Protein AF-A0A951N1Z7-F1 (afdb_monomer_lite)

pLDDT: mean 91.28, std 9.51, range [37.47, 98.38]

Secondary structure (DSSP, 8-state):
--HHHHHHHHHHTTTEEEEEEE-TT--EEEEEEEEEEEE-TTT--EEEEE---TT-HHHHHHHH--EEEEEEEETTEEEEEEEE----BTTB--TTS-HHHHHHHHHHHTT---S-HHHHTSPP-

Structure (mmCIF, N/CA/C/O backbone):
data_AF-A0A951N1Z7-F1
#
_entry.id   AF-A0A951N1Z7-F1
#
loop_
_atom_site.group_PDB
_atom_site.id
_atom_site.type_symbol
_atom_site.label_atom_id
_atom_site.label_alt_id
_atom_site.label_comp_id
_atom_s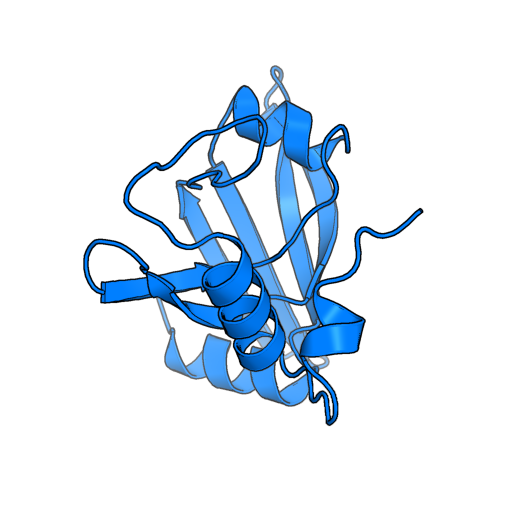ite.label_asym_id
_atom_site.label_entity_id
_atom_site.label_seq_id
_atom_site.pdbx_PDB_ins_code
_atom_site.Cartn_x
_atom_site.Cartn_y
_atom_site.Cartn_z
_atom_site.occupancy
_atom_site.B_iso_or_equiv
_atom_site.auth_seq_id
_atom_site.auth_comp_id
_atom_site.auth_asym_id
_atom_site.auth_atom_id
_atom_site.pdbx_PDB_model_num
ATOM 1 N N . MET A 1 1 ? -10.283 -14.746 -3.445 1.00 59.97 1 MET A N 1
ATOM 2 C CA . MET A 1 1 ? -9.726 -13.417 -3.769 1.00 59.97 1 MET A CA 1
ATOM 3 C C . MET A 1 1 ? -8.944 -13.570 -5.059 1.00 59.97 1 MET A C 1
ATOM 5 O O . MET A 1 1 ? -8.104 -14.457 -5.106 1.00 59.97 1 MET A O 1
ATOM 9 N N . ASP A 1 2 ? -9.267 -12.805 -6.101 1.00 78.38 2 ASP A N 1
ATOM 10 C CA . ASP A 1 2 ? -8.598 -12.921 -7.403 1.00 78.38 2 ASP A CA 1
ATOM 11 C C . ASP A 1 2 ? -7.332 -12.047 -7.428 1.00 78.38 2 ASP A C 1
ATOM 13 O O . ASP A 1 2 ? -7.361 -10.860 -7.763 1.00 78.38 2 ASP A O 1
ATOM 17 N N . LEU A 1 3 ? -6.219 -12.637 -6.985 1.00 82.12 3 LEU A N 1
ATOM 18 C CA . LEU A 1 3 ? -4.906 -11.990 -6.995 1.00 82.12 3 LEU A CA 1
ATOM 19 C C . LEU A 1 3 ? -4.416 -11.718 -8.421 1.00 82.12 3 LEU A C 1
ATOM 21 O O . LEU A 1 3 ? -3.683 -10.756 -8.635 1.00 82.12 3 LEU A O 1
ATOM 25 N N . GLU A 1 4 ? -4.830 -12.518 -9.403 1.00 86.69 4 GLU A N 1
ATOM 26 C CA . GLU A 1 4 ? -4.449 -12.321 -10.799 1.00 86.69 4 GLU A CA 1
ATOM 27 C C . GLU A 1 4 ? -5.077 -11.038 -11.350 1.00 86.69 4 GLU A C 1
ATOM 29 O O . GLU A 1 4 ? -4.374 -10.187 -11.902 1.00 86.69 4 GLU A O 1
ATOM 34 N N . GLN A 1 5 ? -6.372 -10.826 -11.101 1.00 90.06 5 GLN A N 1
ATOM 35 C CA . GLN A 1 5 ? -7.044 -9.579 -11.458 1.00 90.06 5 GLN A CA 1
ATOM 36 C C . GLN A 1 5 ? -6.390 -8.365 -10.783 1.00 90.06 5 GLN A C 1
ATOM 38 O O . GLN A 1 5 ? -6.229 -7.319 -11.420 1.00 90.06 5 GLN A O 1
ATOM 43 N N . LEU A 1 6 ? -5.985 -8.489 -9.516 1.00 89.81 6 LEU A N 1
ATOM 44 C CA . LEU A 1 6 ? -5.271 -7.421 -8.819 1.00 89.81 6 LEU A CA 1
ATOM 45 C C . LEU A 1 6 ? -3.918 -7.123 -9.478 1.00 89.81 6 LEU A C 1
ATOM 47 O O . LEU A 1 6 ? -3.629 -5.955 -9.730 1.00 89.81 6 LEU A O 1
ATOM 51 N N . ARG A 1 7 ? -3.124 -8.149 -9.823 1.00 90.44 7 ARG A N 1
ATOM 52 C CA . ARG A 1 7 ? -1.836 -7.989 -10.529 1.00 90.44 7 ARG A CA 1
ATOM 53 C C . ARG A 1 7 ? -2.015 -7.276 -11.870 1.00 90.44 7 ARG A C 1
ATOM 55 O O . ARG A 1 7 ? -1.231 -6.387 -12.202 1.00 90.44 7 ARG A O 1
ATOM 62 N N . VAL A 1 8 ? -3.055 -7.633 -12.628 1.00 92.50 8 VAL A N 1
ATOM 63 C CA . VAL A 1 8 ? -3.378 -6.980 -13.906 1.00 92.50 8 VAL A CA 1
ATOM 64 C C . VAL A 1 8 ? -3.731 -5.507 -13.692 1.00 92.50 8 VAL A C 1
ATOM 66 O O . VAL A 1 8 ? -3.187 -4.650 -14.385 1.00 92.50 8 VAL A O 1
ATOM 69 N N . LEU A 1 9 ? -4.600 -5.196 -12.725 1.00 94.00 9 LEU A N 1
ATOM 70 C CA . LEU A 1 9 ? -5.012 -3.818 -12.442 1.00 94.00 9 LEU A CA 1
ATOM 71 C C . LEU A 1 9 ? -3.869 -2.958 -11.889 1.00 94.00 9 LEU A C 1
ATOM 73 O O . LEU A 1 9 ? -3.752 -1.801 -12.283 1.00 94.00 9 LEU A O 1
ATOM 77 N N . ALA A 1 10 ? -3.022 -3.516 -11.022 1.00 91.38 10 ALA A N 1
ATOM 78 C CA . ALA A 1 10 ? -1.843 -2.834 -10.501 1.00 91.38 10 ALA A CA 1
ATOM 79 C C . ALA A 1 10 ? -0.886 -2.448 -11.635 1.00 91.38 10 ALA A C 1
ATOM 81 O O . ALA A 1 10 ? -0.470 -1.297 -11.721 1.00 91.38 10 ALA A O 1
ATOM 82 N N . ARG A 1 11 ? -0.600 -3.371 -12.563 1.00 90.31 11 ARG A N 1
ATOM 83 C CA . ARG A 1 11 ? 0.246 -3.084 -13.732 1.00 90.31 11 ARG A CA 1
ATOM 84 C C . ARG A 1 11 ? -0.359 -2.008 -14.634 1.00 90.31 11 ARG A C 1
ATOM 86 O O . ARG A 1 11 ? 0.342 -1.097 -15.057 1.00 90.31 11 ARG A O 1
ATOM 93 N N . ASP A 1 12 ? -1.654 -2.119 -14.914 1.00 92.44 12 ASP A N 1
ATOM 94 C CA . ASP A 1 12 ? -2.395 -1.220 -15.803 1.00 92.44 12 ASP A CA 1
ATOM 95 C C . ASP A 1 12 ? -2.443 0.248 -15.308 1.00 92.44 12 ASP A C 1
ATOM 97 O O . ASP A 1 12 ? -2.721 1.148 -16.104 1.00 92.44 12 ASP A O 1
ATOM 101 N N . GLU A 1 13 ? -2.211 0.486 -14.013 1.00 92.88 13 GLU A N 1
ATOM 102 C CA . GLU A 1 13 ? -2.267 1.805 -13.360 1.00 92.88 13 GLU A CA 1
ATOM 103 C C . GLU A 1 13 ? -0.941 2.199 -12.694 1.00 92.88 13 GLU A C 1
ATOM 105 O O . GLU A 1 13 ? -0.921 3.093 -11.849 1.00 92.88 13 GLU A O 1
ATOM 110 N N . HIS A 1 14 ? 0.167 1.537 -13.045 1.00 92.00 14 HIS A N 1
ATOM 111 C CA . HIS A 1 14 ? 1.489 1.804 -12.459 1.00 92.00 14 HIS A CA 1
ATOM 112 C C . HIS A 1 14 ? 1.468 1.784 -10.917 1.00 92.00 14 HIS A C 1
ATOM 114 O O . HIS A 1 14 ? 1.940 2.703 -10.250 1.00 92.00 14 HIS A O 1
ATOM 120 N N . GLY A 1 15 ? 0.814 0.767 -10.353 1.00 94.56 15 GLY A N 1
ATOM 121 C CA . GLY A 1 15 ? 0.669 0.540 -8.916 1.00 94.56 15 GLY A CA 1
ATOM 122 C C . GLY A 1 15 ? -0.275 1.503 -8.193 1.00 94.56 15 GLY A C 1
ATOM 123 O O . GLY A 1 15 ? -0.515 1.311 -7.002 1.00 94.56 15 GLY A O 1
ATOM 124 N N . LEU A 1 16 ? -0.827 2.520 -8.862 1.00 96.81 16 LEU A N 1
ATOM 125 C CA . LEU A 1 16 ? -1.653 3.534 -8.213 1.00 96.81 16 LEU A CA 1
ATOM 126 C C . LEU A 1 16 ? -2.974 2.934 -7.709 1.00 96.81 16 LEU A C 1
ATOM 128 O O . LEU A 1 16 ? -3.767 2.378 -8.473 1.00 96.81 16 LEU A O 1
ATOM 132 N N . CYS A 1 17 ? -3.236 3.071 -6.412 1.00 97.31 17 CYS A N 1
ATOM 133 C CA . CYS A 1 17 ? -4.429 2.520 -5.780 1.00 97.31 17 CYS A CA 1
ATOM 134 C C . CYS A 1 17 ? -4.872 3.332 -4.561 1.00 97.31 17 CYS A C 1
ATOM 136 O O . CYS A 1 17 ? -4.180 4.233 -4.083 1.00 97.31 17 CYS A O 1
ATOM 138 N N . THR A 1 18 ? -6.064 3.022 -4.052 1.00 98.19 18 THR A N 1
ATOM 139 C CA . THR A 1 18 ? -6.567 3.597 -2.802 1.00 98.19 18 THR A CA 1
ATOM 140 C C . THR A 1 18 ? -6.342 2.620 -1.660 1.00 98.19 18 THR A C 1
ATOM 142 O O . THR A 1 18 ? -6.758 1.468 -1.750 1.00 98.19 18 THR A O 1
ATOM 145 N N . VAL A 1 19 ? -5.757 3.101 -0.564 1.00 98.38 19 VAL A N 1
ATOM 146 C CA . VAL A 1 19 ? -5.708 2.409 0.726 1.00 98.38 19 VAL A CA 1
ATOM 147 C C . VAL A 1 19 ? -6.658 3.091 1.706 1.00 98.38 19 VAL A C 1
ATOM 149 O O . VAL A 1 19 ? -6.646 4.318 1.851 1.00 98.38 19 VAL A O 1
ATOM 152 N N . SER A 1 20 ? -7.479 2.290 2.374 1.00 98.38 20 SER A N 1
ATOM 153 C CA . SER A 1 20 ? -8.349 2.708 3.468 1.00 98.38 20 SER A CA 1
ATOM 154 C C . SER A 1 20 ? -7.921 2.007 4.746 1.00 98.38 20 SER A C 1
ATOM 156 O O . SER A 1 20 ? -7.760 0.788 4.774 1.00 98.38 20 SER A O 1
ATOM 158 N N . VAL A 1 21 ? -7.745 2.794 5.796 1.00 98.31 21 VAL A N 1
ATOM 159 C CA . VAL A 1 21 ? -7.478 2.337 7.164 1.00 98.31 21 VAL A CA 1
ATOM 160 C C . VAL A 1 21 ? -8.575 2.893 8.063 1.00 98.31 21 VAL A C 1
ATOM 162 O O . VAL A 1 21 ? -9.320 3.770 7.628 1.00 98.31 21 VAL A O 1
ATOM 165 N N . VAL A 1 22 ? -8.703 2.399 9.287 1.00 97.12 22 VAL A N 1
ATOM 166 C CA . VAL A 1 22 ? -9.744 2.862 10.215 1.00 97.12 22 VAL A CA 1
ATOM 167 C C . VAL A 1 22 ? -9.134 3.575 11.408 1.00 97.12 22 VAL A C 1
ATOM 169 O O . VAL A 1 22 ? -8.039 3.224 11.845 1.00 97.12 22 VAL A O 1
ATOM 172 N N . ASP A 1 23 ? -9.842 4.574 11.921 1.00 94.06 23 ASP A N 1
ATOM 173 C CA . ASP A 1 23 ? -9.524 5.177 13.210 1.00 94.06 23 ASP A CA 1
ATOM 174 C C . ASP A 1 23 ? -10.065 4.357 14.389 1.00 94.06 23 ASP A C 1
ATOM 176 O O . ASP A 1 23 ? -10.564 3.238 14.211 1.00 94.06 23 ASP A O 1
ATOM 180 N N . ASP A 1 24 ? -9.938 4.908 15.599 1.00 91.06 24 ASP A N 1
ATOM 181 C CA . ASP A 1 24 ? -10.368 4.274 16.843 1.00 91.06 24 ASP A CA 1
ATOM 182 C C . ASP A 1 24 ? -11.895 4.106 16.956 1.00 91.06 24 ASP A C 1
ATOM 184 O O . ASP A 1 24 ? -12.358 3.140 17.575 1.00 91.06 24 ASP A O 1
ATOM 188 N N . ASP A 1 25 ? -12.674 4.929 16.260 1.00 93.00 25 ASP A N 1
ATOM 189 C CA . ASP A 1 25 ? -14.136 4.834 16.189 1.00 93.00 25 ASP A CA 1
ATOM 190 C C . ASP A 1 25 ? -14.609 3.971 15.001 1.00 93.00 25 ASP A C 1
ATOM 192 O O . ASP A 1 25 ? -15.801 3.705 14.837 1.00 93.00 25 ASP A O 1
ATOM 196 N N . GLY A 1 26 ? -13.672 3.482 14.182 1.00 92.12 26 GLY A N 1
ATOM 197 C CA . GLY A 1 26 ? -13.947 2.665 13.003 1.00 92.12 26 GLY A CA 1
ATOM 198 C C . GLY A 1 26 ? -14.260 3.480 11.747 1.00 92.12 26 GLY A C 1
ATOM 199 O O . GLY A 1 26 ? -14.618 2.894 10.721 1.00 92.12 26 GLY A O 1
ATOM 200 N N . ALA A 1 27 ? -14.123 4.808 11.789 1.00 95.75 27 ALA A N 1
ATOM 201 C CA . ALA A 1 27 ? -14.322 5.646 10.620 1.00 95.75 27 ALA A CA 1
ATOM 202 C C . ALA A 1 27 ? -13.155 5.465 9.630 1.00 95.75 27 ALA A C 1
ATOM 204 O O . ALA A 1 27 ? -11.986 5.406 10.029 1.00 95.75 27 ALA A O 1
ATOM 205 N N . PRO A 1 28 ? -13.441 5.350 8.320 1.00 96.69 28 PRO A N 1
ATOM 206 C CA . PRO A 1 28 ? -12.405 5.112 7.332 1.00 96.69 28 PRO A CA 1
ATOM 207 C C . PRO A 1 28 ? -11.630 6.395 7.012 1.00 96.69 28 PRO A C 1
ATOM 209 O O . PRO A 1 28 ? -12.201 7.424 6.654 1.00 96.69 28 PRO A O 1
ATOM 212 N N . HIS A 1 29 ? -10.306 6.293 7.019 1.00 97.75 29 HIS A N 1
ATOM 213 C CA . HIS A 1 29 ? -9.400 7.242 6.391 1.00 97.75 29 HIS A CA 1
ATOM 214 C C . HIS A 1 29 ? -8.885 6.651 5.072 1.00 97.75 29 HIS A C 1
ATOM 216 O O . HIS A 1 29 ? -8.097 5.699 5.065 1.00 97.75 29 HIS A O 1
ATOM 222 N N . ALA A 1 30 ? -9.292 7.245 3.950 1.00 97.81 30 ALA A N 1
ATOM 223 C CA . ALA A 1 30 ? -8.880 6.837 2.611 1.00 97.81 30 ALA A CA 1
ATOM 224 C C . ALA A 1 30 ? -7.781 7.749 2.052 1.00 97.81 30 ALA A C 1
ATOM 226 O O . ALA A 1 30 ? -7.764 8.958 2.271 1.00 97.81 30 ALA A O 1
ATOM 227 N N . SER A 1 31 ? -6.847 7.165 1.309 1.00 97.94 31 SER A N 1
ATOM 228 C CA . SER A 1 31 ? -5.742 7.893 0.680 1.00 97.94 31 SER A CA 1
ATOM 229 C C . SER A 1 31 ? -5.170 7.112 -0.500 1.00 97.94 31 SER A C 1
ATOM 231 O O . SER A 1 31 ? -5.413 5.915 -0.627 1.00 97.94 31 SER A O 1
ATOM 233 N N . VAL A 1 32 ? -4.390 7.772 -1.354 1.00 97.44 32 VAL A N 1
ATOM 234 C CA . VAL A 1 32 ? -3.733 7.132 -2.505 1.00 97.44 32 VAL A CA 1
ATOM 235 C C . VAL A 1 32 ? -2.313 6.690 -2.139 1.00 97.44 32 VAL A C 1
ATOM 237 O O . VAL A 1 32 ? -1.660 7.332 -1.308 1.00 97.44 32 VAL A O 1
ATOM 240 N N . VAL A 1 33 ? -1.869 5.572 -2.718 1.00 97.12 33 VAL A N 1
ATOM 241 C CA . VAL A 1 33 ? -0.494 5.046 -2.670 1.00 97.12 33 VAL A CA 1
ATOM 242 C C . VAL A 1 33 ? -0.135 4.403 -4.011 1.00 97.12 33 VAL A C 1
ATOM 244 O O . VAL A 1 33 ? -1.025 4.076 -4.796 1.00 97.12 33 VAL A O 1
ATOM 247 N N . ASN A 1 34 ? 1.155 4.177 -4.242 1.00 96.44 34 ASN A N 1
ATOM 248 C CA . ASN A 1 34 ? 1.621 3.186 -5.204 1.00 96.44 34 ASN A CA 1
ATOM 249 C C . ASN A 1 34 ? 1.910 1.895 -4.431 1.00 96.44 34 ASN A C 1
ATOM 251 O O . ASN A 1 34 ? 2.662 1.919 -3.456 1.00 96.44 34 ASN A O 1
ATOM 255 N N . ALA A 1 35 ? 1.277 0.796 -4.834 1.00 97.06 35 ALA A N 1
ATOM 256 C CA . ALA A 1 35 ? 1.408 -0.505 -4.196 1.00 97.06 35 ALA A CA 1
ATOM 257 C C . ALA A 1 35 ? 1.658 -1.606 -5.227 1.00 97.06 35 ALA A C 1
ATOM 259 O O . ALA A 1 35 ? 1.188 -1.532 -6.365 1.00 97.06 35 ALA A O 1
ATOM 260 N N . GLY A 1 36 ? 2.359 -2.650 -4.802 1.00 94.50 36 GLY A N 1
ATOM 261 C CA . GLY A 1 36 ? 2.775 -3.750 -5.658 1.00 94.50 36 GLY A CA 1
ATOM 262 C C . GLY A 1 36 ? 2.797 -5.082 -4.933 1.00 94.50 36 GLY A C 1
ATOM 263 O O . GLY A 1 36 ? 2.962 -5.131 -3.716 1.00 94.50 36 GLY A O 1
ATOM 264 N N . MET A 1 37 ? 2.609 -6.168 -5.683 1.00 93.88 37 MET A N 1
ATOM 265 C CA . MET A 1 37 ? 2.769 -7.513 -5.135 1.00 93.88 37 MET A CA 1
ATOM 266 C C . MET A 1 37 ? 4.239 -7.921 -5.134 1.00 93.88 37 MET A C 1
ATOM 268 O O . MET A 1 37 ? 4.895 -7.822 -6.170 1.00 93.88 37 MET A O 1
ATOM 272 N N . LEU A 1 38 ? 4.715 -8.431 -4.003 1.00 94.56 38 LEU A N 1
ATOM 273 C CA . LEU A 1 38 ? 6.084 -8.897 -3.795 1.00 94.56 38 LEU A CA 1
ATOM 274 C C . LEU A 1 38 ? 6.111 -10.094 -2.840 1.00 94.56 38 LEU A C 1
ATOM 276 O O . LEU A 1 38 ? 5.117 -10.384 -2.171 1.00 94.56 38 LEU A O 1
ATOM 280 N N . ALA A 1 39 ? 7.253 -10.774 -2.777 1.00 95.25 39 ALA A N 1
ATOM 281 C CA . ALA A 1 39 ? 7.503 -11.756 -1.735 1.00 95.25 39 ALA A CA 1
ATOM 282 C C . ALA A 1 39 ? 7.759 -11.027 -0.413 1.00 95.25 39 ALA A C 1
ATOM 284 O O . ALA A 1 39 ? 8.523 -10.064 -0.356 1.00 95.25 39 ALA A O 1
ATOM 285 N N . HIS A 1 40 ? 7.125 -11.491 0.653 1.00 95.75 40 HIS A N 1
ATOM 286 C CA . HIS A 1 40 ? 7.352 -10.976 1.990 1.00 95.75 40 HIS A CA 1
ATOM 287 C C . HIS A 1 40 ? 8.816 -11.217 2.407 1.00 95.75 40 HIS A C 1
ATOM 289 O O . HIS A 1 40 ? 9.339 -12.312 2.169 1.00 95.75 40 HIS A O 1
ATOM 295 N N . PRO A 1 41 ? 9.497 -10.244 3.042 1.00 94.44 41 PRO A N 1
ATOM 296 C CA . PRO A 1 41 ? 10.938 -10.323 3.293 1.00 94.44 41 PRO A CA 1
ATOM 297 C C . PRO A 1 41 ? 11.355 -11.434 4.269 1.00 94.44 41 PRO A C 1
ATOM 299 O O . PRO A 1 41 ? 12.543 -11.729 4.359 1.00 94.44 41 PRO A O 1
ATOM 302 N N . ARG A 1 42 ? 10.411 -12.046 5.004 1.00 93.19 42 ARG A N 1
ATOM 303 C CA . ARG A 1 42 ? 10.712 -13.045 6.049 1.00 93.19 42 ARG A CA 1
ATOM 304 C C . ARG A 1 42 ? 10.279 -14.466 5.706 1.00 93.19 42 ARG A C 1
ATOM 306 O O . ARG A 1 42 ? 11.048 -15.401 5.889 1.00 93.19 42 ARG A O 1
ATOM 313 N N . ASP A 1 43 ? 9.049 -14.637 5.236 1.00 92.31 43 ASP A N 1
ATOM 314 C CA . ASP A 1 43 ? 8.457 -15.954 4.950 1.00 92.31 43 ASP A CA 1
ATOM 315 C C . ASP A 1 43 ? 8.237 -16.205 3.451 1.00 92.31 43 ASP A C 1
ATOM 317 O O . ASP A 1 43 ? 7.792 -17.286 3.065 1.00 92.31 43 ASP A O 1
ATOM 321 N N . HIS A 1 44 ? 8.576 -15.225 2.605 1.00 91.44 44 HIS A N 1
ATOM 322 C CA . HIS A 1 44 ? 8.444 -15.272 1.150 1.00 91.44 44 HIS A CA 1
ATOM 323 C C . HIS A 1 44 ? 7.013 -15.502 0.636 1.00 91.44 44 HIS A C 1
ATOM 325 O O . HIS A 1 44 ? 6.829 -15.829 -0.539 1.00 91.44 44 HIS A O 1
ATOM 331 N N . GLY A 1 45 ? 5.995 -15.304 1.479 1.00 93.69 45 GLY A N 1
ATOM 332 C CA . GLY A 1 45 ? 4.598 -15.321 1.054 1.00 93.69 45 GLY A CA 1
ATOM 333 C C . GLY A 1 45 ? 4.264 -14.149 0.126 1.00 93.69 45 GLY A C 1
ATOM 334 O O . GLY A 1 45 ? 4.876 -13.086 0.204 1.00 93.69 45 GLY A O 1
ATOM 335 N N . ASP A 1 46 ? 3.276 -14.324 -0.752 1.00 92.69 46 ASP A N 1
ATOM 336 C CA . ASP A 1 46 ? 2.762 -13.234 -1.589 1.00 92.69 46 ASP A CA 1
ATOM 337 C C . ASP A 1 46 ? 2.073 -12.174 -0.712 1.00 92.69 46 ASP A C 1
ATOM 339 O O . ASP A 1 46 ? 1.047 -12.445 -0.082 1.00 92.69 46 ASP A O 1
ATOM 343 N N . VAL A 1 47 ? 2.594 -10.946 -0.724 1.00 95.25 47 VAL A N 1
ATOM 344 C CA . VAL A 1 47 ? 2.024 -9.795 -0.010 1.00 95.25 47 VAL A CA 1
ATOM 345 C C . VAL A 1 47 ? 1.850 -8.602 -0.939 1.00 95.25 47 VAL A C 1
ATOM 347 O O . VAL A 1 47 ? 2.440 -8.534 -2.018 1.00 95.25 47 VAL A O 1
ATOM 350 N N . LEU A 1 48 ? 1.023 -7.645 -0.521 1.00 95.75 48 LEU A N 1
ATOM 351 C CA . LEU A 1 48 ? 0.931 -6.339 -1.160 1.00 95.75 48 LEU A CA 1
ATOM 352 C C . LEU A 1 48 ? 1.700 -5.314 -0.321 1.00 95.75 48 LEU A C 1
ATOM 354 O O . LEU A 1 48 ? 1.317 -5.046 0.815 1.00 95.75 48 LEU A O 1
ATOM 358 N N 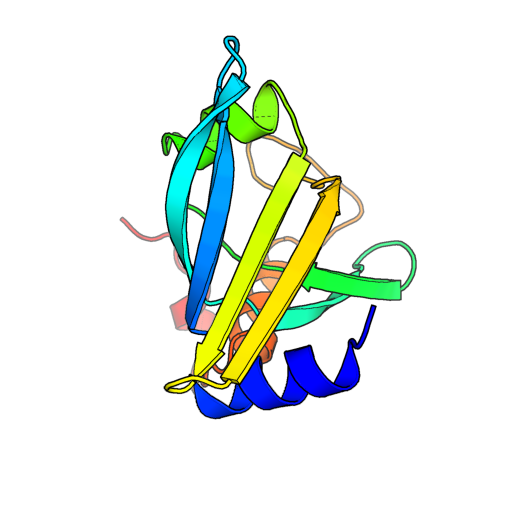. GLY A 1 49 ? 2.751 -4.730 -0.889 1.00 96.38 49 GLY A N 1
ATOM 359 C CA . GLY A 1 49 ? 3.573 -3.712 -0.238 1.00 96.38 49 GLY A CA 1
ATOM 360 C C . GLY A 1 49 ? 3.322 -2.316 -0.795 1.00 96.38 49 GLY A C 1
ATOM 361 O O . GLY A 1 49 ? 3.057 -2.148 -1.986 1.00 96.38 49 GLY A O 1
ATOM 362 N N . PHE A 1 50 ? 3.431 -1.306 0.066 1.00 97.12 50 PHE A N 1
ATOM 363 C CA . PHE A 1 50 ? 3.520 0.105 -0.308 1.00 97.12 50 PHE A CA 1
ATOM 364 C C . PHE A 1 50 ? 4.370 0.858 0.718 1.00 97.12 50 PHE A C 1
ATOM 366 O O . PHE A 1 50 ? 4.439 0.470 1.882 1.00 97.12 50 PHE A O 1
ATOM 373 N N . VAL A 1 51 ? 4.980 1.966 0.298 1.00 95.88 51 VAL A N 1
ATOM 374 C CA . VAL A 1 51 ? 5.740 2.849 1.193 1.00 95.88 51 VAL A CA 1
ATOM 375 C C . VAL A 1 51 ? 4.841 3.985 1.674 1.00 95.88 51 VAL A C 1
ATOM 377 O O . VAL A 1 51 ? 4.047 4.546 0.916 1.00 95.88 51 VAL A O 1
ATOM 380 N N . THR A 1 52 ? 4.964 4.355 2.946 1.00 94.19 52 THR A N 1
ATOM 381 C CA . THR A 1 52 ? 4.309 5.541 3.501 1.00 94.19 52 THR A CA 1
ATOM 382 C C . THR A 1 52 ? 5.286 6.337 4.349 1.00 94.19 52 THR A C 1
ATOM 384 O O . THR A 1 52 ? 6.159 5.778 5.003 1.00 94.19 52 THR A O 1
ATOM 387 N N . ARG A 1 53 ? 5.121 7.661 4.373 1.00 91.88 53 ARG A N 1
ATOM 388 C CA . ARG A 1 53 ? 5.922 8.530 5.237 1.00 91.88 53 ARG A CA 1
ATOM 389 C C . ARG A 1 53 ? 5.553 8.299 6.706 1.00 91.88 53 ARG A C 1
ATOM 391 O O . ARG A 1 53 ? 4.361 8.324 7.054 1.00 91.88 53 ARG A O 1
ATOM 398 N N . GLY A 1 54 ? 6.574 8.159 7.553 1.00 92.31 54 GLY A N 1
ATOM 399 C CA . GLY A 1 54 ? 6.432 8.159 9.009 1.00 92.31 54 GLY A CA 1
A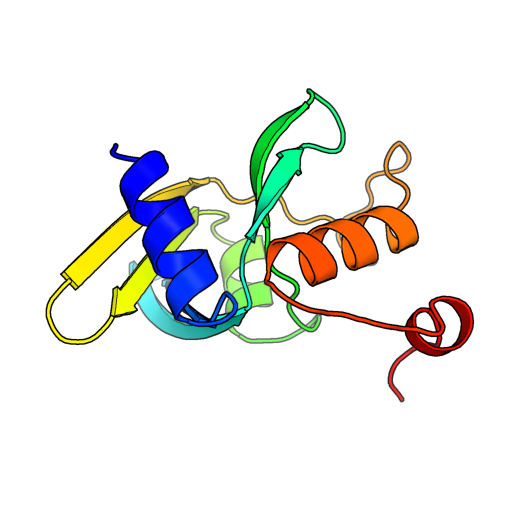TOM 400 C C . GLY A 1 54 ? 5.673 9.396 9.504 1.00 92.31 54 GLY A C 1
ATOM 401 O O . GLY A 1 54 ? 5.770 10.485 8.934 1.00 92.31 54 GLY A O 1
ATOM 402 N N . GLY A 1 55 ? 4.833 9.214 10.522 1.00 92.69 55 GLY A N 1
ATOM 403 C CA . GLY A 1 55 ? 4.012 10.282 11.113 1.00 92.69 55 GLY A CA 1
ATOM 404 C C . GLY A 1 55 ? 2.760 10.702 10.323 1.00 92.69 55 GLY A C 1
ATOM 405 O O . GLY A 1 55 ? 1.938 11.460 10.847 1.00 92.69 55 GLY A O 1
ATOM 406 N N . SER A 1 56 ? 2.555 10.193 9.101 1.00 95.94 56 SER A N 1
ATOM 407 C CA . SER A 1 56 ? 1.309 10.410 8.349 1.00 95.94 56 SER A CA 1
ATOM 408 C C . SER A 1 56 ? 0.076 9.888 9.105 1.00 95.94 56 SER A C 1
ATOM 410 O O . SER A 1 56 ? 0.179 9.030 9.983 1.00 95.94 56 SER A O 1
ATOM 412 N N . VAL A 1 57 ? -1.119 10.385 8.755 1.00 96.69 57 VAL A N 1
ATOM 413 C CA . VAL A 1 57 ? -2.375 9.936 9.389 1.00 96.69 57 VAL A CA 1
ATOM 414 C C . VAL A 1 57 ? -2.531 8.421 9.261 1.00 96.69 57 VAL A C 1
ATOM 416 O O . VAL A 1 57 ? -2.699 7.751 10.274 1.00 96.69 57 VAL A O 1
ATOM 419 N N . LYS A 1 58 ? -2.367 7.865 8.052 1.00 96.38 58 LYS A N 1
ATOM 420 C CA . LYS A 1 58 ? -2.475 6.415 7.838 1.00 96.38 58 LYS A CA 1
ATOM 421 C C . LYS A 1 58 ? -1.443 5.614 8.640 1.00 96.38 58 LYS A C 1
ATOM 423 O O . LYS A 1 58 ? -1.792 4.569 9.163 1.00 96.38 58 LYS A O 1
ATOM 428 N N . HIS A 1 59 ? -0.213 6.118 8.787 1.00 97.00 59 HIS A N 1
ATOM 429 C CA . HIS A 1 59 ? 0.827 5.464 9.587 1.00 97.00 59 HIS A CA 1
ATOM 430 C C . HIS A 1 59 ? 0.423 5.370 11.062 1.00 97.00 59 HIS A C 1
ATOM 432 O O . HIS A 1 59 ? 0.466 4.298 11.656 1.00 97.00 59 HIS A O 1
ATOM 438 N N . ARG A 1 60 ? -0.048 6.480 11.644 1.00 96.69 60 ARG A N 1
ATOM 439 C CA . ARG A 1 60 ? -0.512 6.507 13.038 1.00 96.69 60 ARG A CA 1
ATOM 440 C C . ARG A 1 60 ? -1.684 5.558 13.271 1.00 96.69 60 ARG A C 1
ATOM 442 O O . ARG A 1 60 ? -1.681 4.832 14.258 1.00 96.69 60 ARG A O 1
ATOM 449 N N . LEU A 1 61 ? -2.651 5.559 12.355 1.00 97.56 61 LEU A N 1
ATOM 450 C CA . LEU A 1 61 ? -3.817 4.684 12.437 1.00 97.56 61 LEU A CA 1
ATOM 451 C C . LEU A 1 61 ? -3.422 3.207 12.309 1.00 97.56 61 LEU A C 1
ATOM 453 O O . LEU A 1 61 ? -3.888 2.390 13.091 1.00 97.56 61 LEU A O 1
ATOM 457 N N . LEU A 1 62 ? -2.499 2.865 11.405 1.00 97.12 62 LEU A N 1
ATOM 458 C CA . LEU A 1 62 ? -1.998 1.493 11.256 1.00 97.12 62 LEU A CA 1
ATOM 459 C C . LEU A 1 62 ? -1.243 0.994 12.491 1.00 97.12 62 LEU A C 1
ATOM 461 O O . LEU A 1 62 ? -1.376 -0.174 12.842 1.00 97.12 62 LEU A O 1
ATOM 465 N N . ARG A 1 63 ? -0.513 1.869 13.194 1.00 95.88 63 ARG A N 1
ATOM 466 C CA . ARG A 1 63 ? 0.117 1.516 14.478 1.00 95.88 63 ARG A CA 1
ATOM 467 C C . ARG A 1 63 ? -0.898 1.180 15.572 1.00 95.88 63 ARG A C 1
ATOM 469 O O . ARG A 1 63 ? -0.582 0.413 16.474 1.00 95.88 63 ARG A O 1
ATOM 476 N N . GLN A 1 64 ? -2.087 1.776 15.523 1.00 95.12 64 GLN A N 1
ATOM 477 C CA . GLN A 1 64 ? -3.173 1.490 16.465 1.00 95.12 64 GLN A CA 1
ATOM 478 C C . GLN A 1 64 ? -3.975 0.259 16.028 1.00 95.12 64 GLN A C 1
ATOM 480 O O . GLN A 1 64 ? -4.350 -0.571 16.856 1.00 95.12 64 GLN A O 1
ATOM 485 N N . ARG A 1 65 ? -4.245 0.143 14.723 1.00 95.94 65 ARG A N 1
ATOM 486 C CA . ARG A 1 65 ? -5.055 -0.907 14.099 1.00 95.94 65 ARG A CA 1
ATOM 487 C C . ARG A 1 65 ? -4.410 -1.346 12.782 1.00 95.94 65 ARG A C 1
ATOM 489 O O . ARG A 1 65 ? -4.682 -0.740 11.743 1.00 95.94 65 ARG A O 1
ATOM 496 N N . PRO A 1 66 ? -3.592 -2.412 12.799 1.00 96.44 66 PRO A N 1
ATOM 497 C CA . PRO A 1 66 ? -2.827 -2.869 11.642 1.00 96.44 66 PRO A CA 1
ATOM 498 C C . PRO A 1 66 ? -3.709 -3.644 10.658 1.00 96.44 66 PRO A C 1
ATOM 500 O O . PRO A 1 66 ? -3.534 -4.838 10.439 1.00 96.44 66 PRO A O 1
ATOM 503 N N . ARG A 1 67 ? -4.703 -2.974 10.077 1.00 97.19 67 ARG A N 1
ATOM 504 C CA . ARG A 1 67 ? -5.625 -3.559 9.104 1.00 97.19 67 ARG A CA 1
ATOM 505 C C . ARG A 1 67 ? -5.953 -2.542 8.025 1.00 97.19 67 ARG A C 1
ATOM 507 O O . ARG A 1 67 ? -6.260 -1.388 8.324 1.00 97.19 67 ARG A O 1
ATOM 514 N N . ALA A 1 68 ? -5.915 -2.975 6.772 1.00 98.00 68 ALA A N 1
ATOM 515 C CA . ALA A 1 68 ? -6.170 -2.105 5.634 1.00 98.00 68 ALA A CA 1
ATOM 516 C C . ALA A 1 68 ? -7.061 -2.777 4.594 1.00 98.00 68 ALA A C 1
ATOM 518 O O . ALA A 1 68 ? -7.053 -3.997 4.425 1.00 98.00 68 ALA A O 1
ATOM 519 N N . ALA A 1 69 ? -7.797 -1.945 3.865 1.00 97.56 69 ALA A N 1
ATOM 520 C CA . ALA A 1 69 ? -8.415 -2.300 2.601 1.00 97.56 69 ALA A CA 1
ATOM 521 C C . ALA A 1 69 ? -7.676 -1.582 1.470 1.00 97.56 69 ALA A C 1
ATOM 523 O O . ALA A 1 69 ? -7.485 -0.367 1.536 1.00 97.56 69 ALA A O 1
ATOM 524 N N . VAL A 1 70 ? -7.294 -2.301 0.418 1.00 97.25 70 VAL A N 1
ATOM 525 C CA . VAL A 1 70 ? -6.678 -1.716 -0.779 1.00 97.25 70 VAL A CA 1
ATOM 526 C C . VAL A 1 70 ? -7.550 -2.003 -1.985 1.00 97.25 70 VAL A C 1
ATOM 528 O O . VAL A 1 70 ? -7.980 -3.134 -2.180 1.00 97.25 70 VAL A O 1
ATOM 531 N N . THR A 1 71 ? -7.818 -0.978 -2.792 1.00 96.88 71 THR A N 1
ATOM 532 C CA . THR A 1 71 ? -8.609 -1.089 -4.020 1.00 96.88 71 THR A CA 1
ATOM 533 C C . THR A 1 71 ? -7.820 -0.569 -5.209 1.00 96.88 71 THR A C 1
ATOM 535 O O . THR A 1 71 ? -7.487 0.616 -5.278 1.00 96.88 71 THR A O 1
ATOM 538 N N . PHE A 1 72 ? -7.577 -1.457 -6.169 1.00 96.38 72 PHE A N 1
ATOM 539 C CA . PHE A 1 72 ? -7.101 -1.102 -7.499 1.00 96.38 72 PHE A CA 1
ATOM 540 C C . PHE A 1 72 ? -8.295 -0.919 -8.427 1.00 96.38 72 PHE A C 1
ATOM 542 O O . PHE A 1 72 ? -9.276 -1.665 -8.358 1.00 96.38 72 PHE A O 1
ATOM 549 N N . ARG A 1 73 ? -8.207 0.051 -9.335 1.00 95.62 73 ARG A N 1
ATOM 550 C CA . ARG A 1 73 ? -9.256 0.308 -10.323 1.00 95.62 73 ARG A CA 1
ATOM 551 C C . ARG A 1 73 ? -8.659 0.687 -11.656 1.00 95.62 73 ARG A C 1
ATOM 553 O O . ARG A 1 73 ? -7.673 1.401 -11.691 1.00 95.62 73 ARG A O 1
ATOM 560 N N . ARG A 1 74 ? -9.332 0.326 -12.743 1.00 94.38 74 ARG A N 1
ATOM 561 C CA . ARG A 1 74 ? -9.132 0.884 -14.079 1.00 94.38 74 ARG A CA 1
ATOM 562 C C . ARG A 1 74 ? -10.467 1.076 -14.768 1.00 94.38 74 ARG A C 1
ATOM 564 O O . ARG A 1 74 ? -11.114 0.102 -15.160 1.00 94.38 74 ARG A O 1
ATOM 571 N N . ARG A 1 75 ? -10.871 2.336 -14.961 1.00 93.31 75 ARG A N 1
ATOM 572 C CA . ARG A 1 75 ? -12.235 2.693 -15.392 1.00 93.31 75 ARG A CA 1
ATOM 573 C C . ARG A 1 75 ? -13.254 2.014 -14.456 1.00 93.31 75 ARG A C 1
ATOM 575 O O . ARG A 1 75 ? -13.209 2.270 -13.261 1.00 93.31 75 ARG A O 1
ATOM 582 N N . TRP A 1 76 ? -14.106 1.135 -14.984 1.00 93.38 76 TRP A N 1
ATOM 583 C CA . TRP A 1 76 ? -15.124 0.384 -14.236 1.00 93.38 76 TRP A CA 1
ATOM 584 C C . TRP A 1 76 ? -14.662 -0.989 -13.730 1.00 93.38 76 TRP A C 1
ATOM 586 O O . TRP A 1 76 ? -15.415 -1.662 -13.033 1.00 93.38 76 TRP A O 1
ATOM 596 N N . ARG A 1 77 ? -13.447 -1.429 -14.077 1.00 94.19 77 ARG A N 1
ATOM 597 C CA . ARG A 1 77 ? -12.870 -2.670 -13.544 1.00 94.19 77 ARG A CA 1
ATOM 598 C C . ARG A 1 77 ? -12.179 -2.357 -12.228 1.00 94.19 77 ARG A C 1
ATOM 600 O O . ARG A 1 77 ? -11.421 -1.394 -12.166 1.00 94.19 77 ARG A O 1
ATOM 607 N N . TRP A 1 78 ? -12.407 -3.161 -11.203 1.00 95.31 78 TRP A N 1
ATOM 608 C CA . TRP A 1 78 ? -11.796 -2.956 -9.895 1.00 95.31 78 TRP A CA 1
ATOM 609 C C . TRP A 1 78 ? -11.619 -4.283 -9.167 1.00 95.31 78 TRP A C 1
ATOM 611 O O . TRP A 1 78 ? -12.351 -5.237 -9.423 1.00 95.31 78 TRP A O 1
ATOM 621 N N . ALA A 1 79 ? -10.631 -4.333 -8.283 1.00 95.12 79 ALA A N 1
ATOM 622 C CA . ALA A 1 79 ? -10.413 -5.429 -7.353 1.00 95.12 79 ALA A CA 1
ATOM 623 C C . ALA A 1 79 ? -9.984 -4.842 -6.009 1.00 95.12 79 ALA A C 1
ATOM 625 O O . ALA A 1 79 ? -9.212 -3.880 -5.964 1.00 95.12 79 ALA A O 1
ATOM 626 N N . GLY A 1 80 ? -10.503 -5.419 -4.930 1.00 94.50 80 GLY A N 1
ATOM 627 C CA . GLY A 1 80 ? -10.208 -5.001 -3.569 1.00 94.50 80 GLY A CA 1
ATOM 628 C C . GLY A 1 80 ? -9.721 -6.168 -2.725 1.00 94.50 80 GLY A C 1
ATOM 629 O O . GLY A 1 80 ? -10.201 -7.292 -2.883 1.00 94.50 80 GLY A O 1
ATOM 630 N N . ILE A 1 81 ? -8.787 -5.887 -1.822 1.00 95.19 81 ILE A N 1
ATOM 631 C CA . ILE A 1 81 ? -8.303 -6.832 -0.816 1.00 95.19 81 ILE A CA 1
ATOM 632 C C . ILE A 1 81 ? -8.373 -6.192 0.563 1.00 95.19 81 ILE A C 1
ATOM 634 O O . ILE A 1 81 ? -8.253 -4.974 0.694 1.00 95.19 81 ILE A O 1
ATOM 638 N N . VAL A 1 82 ? -8.571 -7.017 1.585 1.00 96.12 82 VAL A N 1
ATOM 639 C CA . VAL A 1 82 ? -8.531 -6.613 2.991 1.00 96.12 82 VAL A CA 1
ATOM 640 C C . VAL A 1 82 ? -7.617 -7.582 3.712 1.00 96.12 82 VAL A C 1
ATOM 642 O O . VAL A 1 82 ? -7.738 -8.791 3.516 1.00 96.12 82 VAL A O 1
ATOM 645 N N . GLY A 1 83 ? -6.732 -7.063 4.550 1.00 95.44 83 GLY A N 1
ATOM 646 C CA . GLY A 1 83 ? -5.788 -7.887 5.289 1.00 95.44 83 GLY A CA 1
ATOM 647 C C . GLY A 1 83 ? -5.179 -7.150 6.467 1.00 95.44 83 GLY A C 1
ATOM 648 O O . GLY A 1 83 ? -5.384 -5.942 6.639 1.00 95.44 83 GLY A O 1
ATOM 649 N N . ASP A 1 84 ? -4.455 -7.915 7.270 1.00 97.12 84 ASP A N 1
ATOM 650 C CA . ASP A 1 84 ? -3.599 -7.377 8.316 1.00 97.12 84 ASP A CA 1
ATOM 651 C C . ASP A 1 84 ? -2.374 -6.703 7.682 1.00 97.12 84 ASP A C 1
ATOM 653 O O . ASP A 1 84 ? -1.977 -7.026 6.560 1.00 97.12 84 ASP A O 1
ATOM 657 N N . VAL A 1 85 ? -1.811 -5.723 8.382 1.00 97.56 85 VAL A N 1
ATOM 658 C CA . VAL A 1 85 ? -0.682 -4.920 7.908 1.00 97.56 85 VAL A CA 1
ATOM 659 C C . VAL A 1 85 ? 0.499 -5.105 8.840 1.00 97.56 85 VAL A C 1
ATOM 661 O O . VAL A 1 85 ? 0.406 -4.842 10.034 1.00 97.56 85 VAL A O 1
ATOM 664 N N . GLU A 1 86 ? 1.637 -5.483 8.278 1.00 96.88 86 GLU A N 1
ATOM 665 C CA . GLU A 1 86 ? 2.917 -5.391 8.965 1.00 96.88 86 GLU A CA 1
ATOM 666 C C . GLU A 1 86 ? 3.569 -4.041 8.646 1.00 96.88 86 GLU A C 1
ATOM 668 O O . GLU A 1 86 ? 3.623 -3.623 7.488 1.00 96.88 86 GLU A O 1
ATOM 673 N N . LEU A 1 87 ? 4.038 -3.344 9.680 1.00 96.56 87 LEU A N 1
ATOM 674 C CA . LEU A 1 87 ? 4.832 -2.129 9.540 1.00 96.56 87 LEU A CA 1
ATOM 675 C C . LEU A 1 87 ? 6.300 -2.488 9.771 1.00 96.56 87 LEU A C 1
ATOM 677 O O . LEU A 1 87 ? 6.633 -3.073 10.798 1.00 96.56 87 LEU A O 1
ATOM 681 N N . ILE A 1 88 ? 7.154 -2.127 8.815 1.00 96.12 88 ILE A N 1
ATOM 682 C CA . ILE A 1 88 ? 8.608 -2.279 8.889 1.00 96.12 88 ILE A CA 1
ATOM 683 C C . ILE A 1 88 ? 9.213 -0.909 8.600 1.00 96.12 88 ILE A C 1
ATOM 685 O O . ILE A 1 88 ? 8.957 -0.323 7.545 1.00 96.12 88 ILE A O 1
ATOM 689 N N . GLY A 1 89 ? 10.016 -0.394 9.525 1.00 92.19 89 GLY A N 1
ATOM 690 C CA . GLY A 1 89 ? 10.633 0.916 9.371 1.00 92.19 89 GLY A CA 1
ATOM 691 C C . GLY A 1 89 ? 11.421 1.361 10.601 1.00 92.19 89 GLY A C 1
ATOM 692 O O . GLY A 1 89 ? 11.574 0.604 11.555 1.00 92.19 89 GLY A O 1
ATOM 693 N N . PRO A 1 90 ? 11.926 2.605 10.611 1.00 88.69 90 PRO A N 1
ATOM 694 C CA . PRO A 1 90 ? 12.707 3.132 11.732 1.00 88.69 90 PRO A CA 1
ATOM 695 C C . PRO A 1 90 ? 11.971 3.091 13.079 1.00 88.69 90 PRO A C 1
ATOM 697 O O . PRO A 1 90 ? 12.602 2.876 14.112 1.00 88.69 90 PRO A O 1
ATOM 700 N N . ASP A 1 91 ? 10.645 3.267 13.062 1.00 89.12 91 ASP A N 1
ATOM 701 C CA . ASP A 1 91 ? 9.807 3.237 14.264 1.00 89.12 91 ASP A CA 1
ATOM 702 C C . ASP A 1 91 ? 9.258 1.825 14.587 1.00 89.12 91 ASP A C 1
ATOM 704 O O . ASP A 1 91 ? 8.658 1.626 15.651 1.00 89.12 91 ASP A O 1
ATOM 708 N N . GLU A 1 92 ? 9.459 0.858 13.682 1.00 92.50 92 GLU A N 1
ATOM 709 C CA . GLU A 1 92 ? 9.026 -0.543 13.751 1.00 92.50 92 GLU A CA 1
ATOM 710 C C . GLU A 1 92 ? 10.181 -1.466 13.314 1.00 92.50 92 GLU A C 1
ATOM 712 O O . GLU A 1 92 ? 10.234 -1.915 12.163 1.00 92.50 92 GLU A O 1
ATOM 717 N N . PRO A 1 93 ? 11.157 -1.714 14.209 1.00 88.88 93 PRO A N 1
ATOM 718 C CA . PRO A 1 93 ? 12.389 -2.397 13.846 1.00 88.88 93 PRO A CA 1
ATOM 719 C C . PRO A 1 93 ? 12.146 -3.869 13.501 1.00 88.88 93 PRO A C 1
ATOM 721 O O . PRO A 1 93 ? 11.554 -4.611 14.284 1.00 88.88 93 PRO A O 1
ATOM 724 N N . ALA A 1 94 ? 12.707 -4.295 12.371 1.00 92.69 94 ALA A N 1
ATOM 725 C CA . ALA A 1 94 ? 12.815 -5.690 11.955 1.00 92.69 94 ALA A CA 1
ATOM 726 C C . ALA A 1 94 ? 14.299 -5.989 11.660 1.00 92.69 94 ALA A C 1
ATOM 728 O O . ALA A 1 94 ? 14.748 -5.774 10.535 1.00 92.69 94 ALA A O 1
ATOM 729 N N . PRO A 1 95 ? 15.099 -6.388 12.671 1.00 91.38 95 PRO A N 1
ATOM 730 C CA . PRO A 1 95 ? 16.553 -6.553 12.543 1.00 91.38 95 PRO A CA 1
ATOM 731 C C . PRO A 1 95 ? 16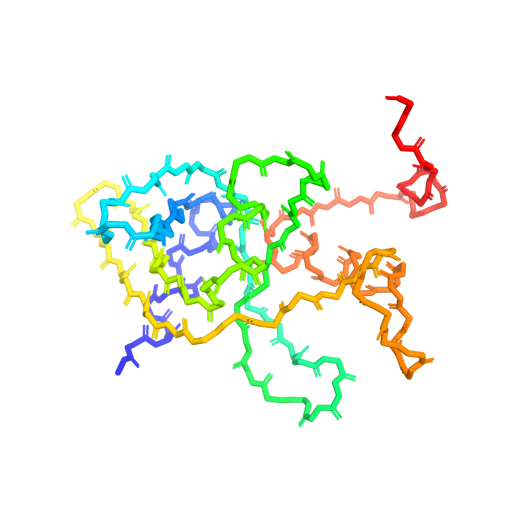.992 -7.531 11.447 1.00 91.38 95 PRO A C 1
ATOM 733 O O . PRO A 1 95 ? 18.110 -7.445 10.950 1.00 91.38 95 PRO A O 1
ATOM 736 N N . GLU A 1 96 ? 16.125 -8.478 11.106 1.00 92.81 96 GLU A N 1
ATOM 737 C CA . GLU A 1 96 ? 16.319 -9.480 10.065 1.00 92.81 96 GLU A CA 1
ATOM 738 C C . GLU A 1 96 ? 16.027 -8.968 8.645 1.00 92.81 96 GLU A C 1
ATOM 740 O O . GLU A 1 96 ? 16.319 -9.669 7.678 1.00 92.81 96 GLU A O 1
ATOM 745 N N . VAL A 1 97 ? 15.453 -7.770 8.509 1.00 94.19 97 VAL A N 1
ATOM 746 C CA . VAL A 1 97 ? 15.045 -7.190 7.227 1.00 94.19 97 VAL A CA 1
ATOM 747 C C . VAL A 1 97 ? 15.995 -6.067 6.829 1.00 94.19 97 VAL A C 1
ATOM 749 O O . VAL A 1 97 ? 16.162 -5.079 7.544 1.00 94.19 97 VAL A O 1
ATOM 752 N N . ASP A 1 98 ? 16.568 -6.180 5.632 1.00 93.31 98 ASP A N 1
ATOM 753 C CA . ASP A 1 98 ? 17.215 -5.048 4.975 1.00 93.31 98 ASP A CA 1
ATOM 754 C C . ASP A 1 98 ? 16.136 -4.077 4.473 1.00 93.31 98 ASP A C 1
ATOM 756 O O . ASP A 1 98 ? 15.472 -4.303 3.458 1.00 93.31 98 ASP A O 1
ATOM 760 N N . VAL A 1 99 ? 15.935 -2.992 5.223 1.00 92.44 99 VAL A N 1
ATOM 761 C CA . VAL A 1 99 ? 14.907 -1.988 4.927 1.00 92.44 99 VAL A CA 1
ATOM 762 C C . VAL A 1 99 ? 15.175 -1.281 3.597 1.00 92.44 99 VAL A C 1
ATOM 764 O O . VAL A 1 99 ? 14.223 -0.989 2.876 1.00 92.44 99 VAL A O 1
ATOM 767 N N . ALA A 1 100 ? 16.436 -1.023 3.238 1.00 91.56 100 ALA A N 1
ATOM 768 C CA . ALA A 1 100 ? 16.759 -0.357 1.978 1.00 91.56 100 ALA A CA 1
ATOM 769 C C . ALA A 1 100 ? 16.406 -1.261 0.790 1.00 91.56 100 ALA A C 1
ATOM 771 O O . ALA A 1 100 ? 15.729 -0.821 -0.140 1.00 91.56 100 ALA A O 1
ATOM 772 N N . ALA A 1 101 ? 16.769 -2.545 0.861 1.00 92.81 101 ALA A N 1
ATOM 773 C CA . ALA A 1 101 ? 16.374 -3.528 -0.145 1.00 92.81 101 ALA A CA 1
ATOM 774 C C . ALA A 1 101 ? 14.845 -3.650 -0.256 1.00 92.81 101 ALA A C 1
ATOM 776 O O . ALA A 1 101 ? 14.302 -3.575 -1.358 1.00 92.81 101 ALA A O 1
ATOM 777 N N . LEU A 1 102 ? 14.137 -3.727 0.876 1.00 95.00 102 LEU A N 1
ATOM 778 C CA . LEU A 1 102 ? 12.676 -3.812 0.889 1.00 95.00 102 LEU A CA 1
ATOM 779 C C . LEU A 1 102 ? 12.008 -2.585 0.245 1.00 95.00 102 LEU A C 1
ATOM 781 O O . LEU A 1 102 ? 11.034 -2.732 -0.493 1.00 95.00 102 LEU A O 1
ATOM 785 N N . LEU A 1 103 ? 12.516 -1.372 0.494 1.00 94.12 103 LEU A N 1
ATOM 786 C CA . LEU A 1 103 ? 11.992 -0.153 -0.136 1.00 94.12 103 LEU A CA 1
ATOM 787 C C . LEU A 1 103 ? 12.109 -0.216 -1.664 1.00 94.12 103 LEU A C 1
ATOM 789 O O . LEU A 1 103 ? 11.156 0.137 -2.365 1.00 94.12 103 LEU A O 1
ATOM 793 N N . ARG A 1 104 ? 13.241 -0.710 -2.178 1.00 94.25 104 ARG A N 1
ATOM 794 C CA . ARG A 1 104 ? 13.460 -0.901 -3.618 1.00 94.25 104 ARG A CA 1
ATOM 795 C C . ARG A 1 104 ? 12.528 -1.966 -4.189 1.00 94.25 104 ARG A C 1
ATOM 797 O O . ARG A 1 104 ? 11.884 -1.713 -5.206 1.00 94.25 104 ARG A O 1
ATOM 804 N N . ASP A 1 105 ? 12.384 -3.102 -3.510 1.00 95.19 105 ASP A N 1
ATOM 805 C CA . ASP A 1 105 ? 11.479 -4.180 -3.925 1.00 95.19 105 ASP A CA 1
ATOM 806 C C . ASP A 1 105 ? 10.031 -3.688 -4.025 1.00 95.19 105 ASP A C 1
ATOM 808 O O . ASP A 1 105 ? 9.347 -3.940 -5.020 1.00 95.19 105 ASP A O 1
ATOM 812 N N . VAL A 1 106 ? 9.572 -2.915 -3.035 1.00 95.56 106 VAL A N 1
ATOM 813 C CA . VAL A 1 106 ? 8.240 -2.299 -3.055 1.00 95.56 106 VAL A CA 1
ATOM 814 C C . VAL A 1 106 ? 8.115 -1.286 -4.193 1.00 95.56 106 VAL A C 1
ATOM 816 O O . VAL A 1 106 ? 7.093 -1.276 -4.880 1.00 95.56 106 VAL A O 1
ATOM 819 N N . PHE A 1 107 ? 9.130 -0.452 -4.430 1.00 92.81 107 PHE A N 1
ATOM 820 C CA . PHE A 1 107 ? 9.121 0.525 -5.520 1.00 92.81 107 PHE A CA 1
ATOM 821 C C . PHE A 1 107 ? 9.006 -0.148 -6.895 1.00 92.81 107 PHE A C 1
ATOM 823 O O . PHE A 1 107 ? 8.148 0.238 -7.693 1.00 92.81 107 PHE A O 1
ATOM 830 N N . VAL A 1 108 ? 9.802 -1.193 -7.151 1.00 93.81 108 VAL A N 1
ATOM 831 C CA . VAL A 1 108 ? 9.732 -1.983 -8.393 1.00 93.81 108 VAL A CA 1
ATOM 832 C C . VAL A 1 108 ? 8.377 -2.672 -8.519 1.00 93.81 108 VAL A C 1
ATOM 834 O O . VAL A 1 108 ? 7.728 -2.585 -9.564 1.00 93.81 108 VAL A O 1
ATOM 837 N N . ALA A 1 109 ? 7.907 -3.323 -7.452 1.00 93.69 109 ALA A N 1
ATOM 838 C CA . ALA A 1 109 ? 6.619 -4.008 -7.449 1.00 93.69 109 ALA A CA 1
ATOM 839 C C . ALA A 1 109 ? 5.456 -3.047 -7.739 1.00 93.69 109 ALA A C 1
ATOM 841 O O . ALA A 1 109 ? 4.475 -3.429 -8.384 1.00 93.69 109 ALA A O 1
ATOM 842 N N . ALA A 1 110 ? 5.561 -1.801 -7.277 1.00 94.00 110 ALA A N 1
ATOM 843 C CA . ALA A 1 110 ? 4.582 -0.750 -7.508 1.00 94.00 110 ALA A CA 1
ATOM 844 C C . ALA A 1 110 ? 4.706 -0.083 -8.894 1.00 94.00 110 ALA A C 1
ATOM 846 O O . ALA A 1 110 ? 4.015 0.897 -9.163 1.00 94.00 110 ALA A O 1
ATOM 847 N N . GLY A 1 111 ? 5.543 -0.614 -9.792 1.00 89.38 111 GLY A N 1
ATOM 848 C CA . GLY A 1 111 ? 5.691 -0.146 -11.171 1.00 89.38 111 GLY A CA 1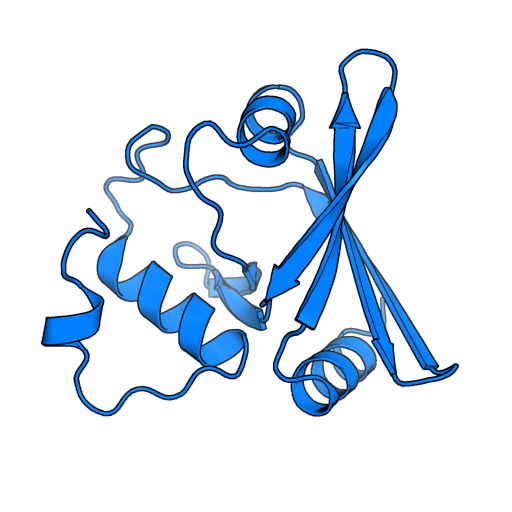
ATOM 849 C C . GLY A 1 111 ? 6.710 0.979 -11.360 1.00 89.38 111 GLY A C 1
ATOM 850 O O . GLY A 1 111 ? 6.742 1.579 -12.435 1.00 89.38 111 GLY A O 1
ATOM 851 N N . GLY A 1 112 ? 7.519 1.273 -10.340 1.00 86.81 112 GLY A N 1
ATOM 852 C CA . GLY A 1 112 ? 8.634 2.204 -10.433 1.00 86.81 112 GLY A CA 1
ATOM 853 C C . GLY A 1 112 ? 9.816 1.618 -11.209 1.00 86.81 112 GLY A C 1
ATOM 854 O O . GLY A 1 112 ? 10.095 0.421 -11.156 1.00 86.81 112 GLY A O 1
ATOM 855 N N . THR A 1 113 ? 10.533 2.483 -11.919 1.00 80.50 113 THR A N 1
ATOM 856 C CA . THR A 1 113 ? 11.798 2.171 -12.597 1.00 80.50 113 THR A CA 1
ATOM 857 C C . THR A 1 113 ? 12.833 3.205 -12.180 1.00 80.50 113 THR A C 1
ATOM 859 O O . THR A 1 113 ? 12.516 4.395 -12.179 1.00 80.50 113 THR A O 1
ATOM 862 N N . HIS A 1 114 ? 14.040 2.775 -11.821 1.00 76.25 114 HIS A N 1
ATOM 863 C CA . HIS A 1 114 ? 15.129 3.676 -11.452 1.00 76.25 114 HIS A CA 1
ATOM 864 C C . HIS A 1 114 ? 16.449 3.182 -12.045 1.00 76.25 114 HIS A C 1
ATOM 866 O O . HIS A 1 114 ? 16.733 1.985 -11.989 1.00 76.25 114 HIS A O 1
ATOM 872 N N . ASP A 1 115 ? 17.238 4.105 -12.595 1.00 67.12 115 ASP A N 1
ATOM 873 C CA . ASP A 1 115 ? 18.531 3.795 -13.218 1.00 67.12 115 ASP A CA 1
ATOM 874 C C . ASP A 1 115 ? 19.705 3.917 -12.221 1.00 67.12 115 ASP A C 1
ATOM 876 O O . ASP A 1 115 ? 20.763 3.333 -12.446 1.00 67.12 115 ASP A O 1
ATOM 880 N N . ASP A 1 116 ? 19.510 4.631 -11.101 1.00 76.62 116 ASP A N 1
ATOM 881 C CA . ASP A 1 116 ? 20.511 4.849 -10.039 1.00 76.62 116 ASP A CA 1
ATOM 882 C C . ASP A 1 116 ? 19.942 4.578 -8.630 1.00 76.62 116 ASP A C 1
ATOM 884 O O . ASP A 1 116 ? 19.272 5.415 -8.025 1.00 76.62 116 ASP A O 1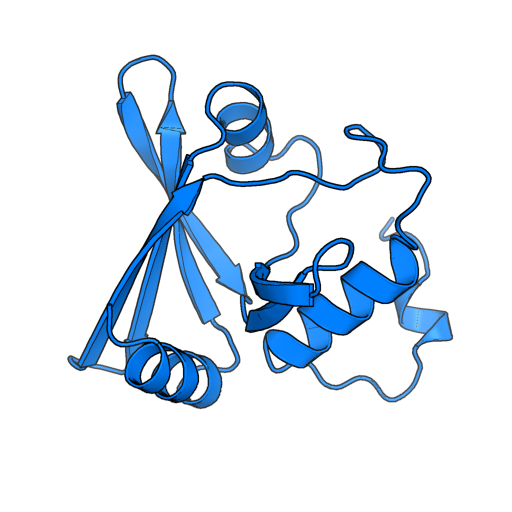
ATOM 888 N N . TRP A 1 117 ? 20.178 3.385 -8.092 1.00 74.56 117 TRP A N 1
ATOM 889 C CA . TRP A 1 117 ? 19.678 3.011 -6.765 1.00 74.56 117 TRP A CA 1
ATOM 890 C C . TRP A 1 117 ? 20.450 3.643 -5.598 1.00 74.56 117 TRP A C 1
ATOM 892 O O . TRP A 1 117 ? 19.946 3.625 -4.474 1.00 74.56 117 TRP A O 1
ATOM 902 N N . ASP A 1 118 ? 21.637 4.205 -5.841 1.00 74.19 118 ASP A N 1
ATOM 903 C CA . ASP A 1 118 ? 22.432 4.891 -4.818 1.00 74.19 118 ASP A CA 1
ATOM 904 C C . ASP A 1 118 ? 21.885 6.304 -4.564 1.00 74.19 118 ASP A C 1
ATOM 906 O O . ASP A 1 118 ? 21.926 6.813 -3.441 1.00 74.19 118 ASP A O 1
ATOM 910 N N . GLU A 1 119 ? 21.339 6.958 -5.596 1.00 70.31 119 GLU A N 1
ATOM 911 C CA . GLU A 1 119 ? 20.579 8.199 -5.436 1.00 70.31 119 GLU A CA 1
ATOM 912 C C . GLU A 1 119 ? 19.261 7.965 -4.691 1.00 70.31 119 GLU A C 1
ATOM 914 O O . GLU A 1 119 ? 18.930 8.739 -3.790 1.00 70.31 119 GLU A O 1
ATOM 919 N N . TYR A 1 120 ? 18.550 6.886 -5.027 1.00 68.38 120 TYR A N 1
ATOM 920 C CA . TYR A 1 120 ? 17.270 6.531 -4.410 1.00 68.38 120 TYR A CA 1
ATOM 921 C C . TYR A 1 120 ? 17.376 6.316 -2.891 1.00 68.38 120 TYR A C 1
ATOM 923 O O . TYR A 1 120 ? 16.487 6.720 -2.143 1.00 68.38 120 TYR A O 1
ATOM 931 N N . ASP A 1 121 ? 18.477 5.725 -2.427 1.00 76.19 121 ASP A N 1
ATOM 932 C CA . ASP A 1 121 ? 18.694 5.404 -1.012 1.00 76.19 121 ASP A CA 1
ATOM 933 C C . ASP A 1 121 ? 19.016 6.627 -0.134 1.00 76.19 121 ASP A C 1
ATOM 935 O O . ASP A 1 121 ? 19.105 6.514 1.094 1.00 76.19 121 ASP A O 1
ATOM 939 N N . LYS A 1 122 ? 19.196 7.817 -0.721 1.00 74.06 122 LYS A N 1
ATOM 940 C CA . LYS A 1 122 ? 19.438 9.032 0.063 1.00 74.06 122 LYS A CA 1
ATOM 941 C C . LYS A 1 122 ? 18.166 9.420 0.830 1.00 74.06 122 LYS A C 1
ATOM 943 O O . LYS A 1 122 ? 17.086 9.466 0.240 1.00 74.06 122 LYS A O 1
ATOM 948 N N . PRO A 1 123 ? 18.265 9.776 2.126 1.00 59.41 123 PRO A N 1
ATOM 949 C CA . PRO A 1 123 ? 17.113 10.242 2.887 1.00 59.41 123 PRO A CA 1
ATOM 950 C C . PRO A 1 123 ? 16.452 11.435 2.193 1.00 59.41 123 PRO A C 1
ATOM 952 O O . PRO A 1 123 ? 17.121 12.409 1.844 1.00 59.41 123 PRO A O 1
ATOM 955 N N . SER A 1 124 ? 15.134 11.372 2.012 1.00 57.69 124 SER A N 1
ATOM 956 C CA . SER A 1 124 ? 14.357 12.529 1.568 1.00 57.69 124 SER A CA 1
ATOM 957 C C . SER A 1 124 ? 14.446 13.608 2.651 1.00 57.69 124 SER A C 1
ATOM 959 O O . SER A 1 124 ? 14.074 13.339 3.795 1.00 57.69 124 SER A O 1
ATOM 961 N N . ALA A 1 125 ? 14.979 14.782 2.302 1.00 37.47 125 ALA A N 1
ATOM 962 C CA . ALA A 1 125 ? 15.103 15.923 3.213 1.00 37.47 125 ALA A CA 1
ATOM 963 C C . ALA A 1 125 ? 13.746 16.401 3.766 1.00 37.47 125 ALA A C 1
ATOM 965 O O . ALA A 1 125 ? 12.718 16.271 3.057 1.00 37.47 125 ALA A O 1
#

Radius of gyration: 14.52 Å; chains: 1; bounding box: 38×32×33 Å

Foldseek 3Di:
DCVVLVLVLLQVVLQWWKKWFAAPVRDIDIDIWQWFWFQDQPPGDTDIDTDDDPPDPRNVRCVVPQKMKIKGDDDPDIDIDIDGHDDDDPVRDDPSDPPLVVNVRGCVRSNHDDPDSPVVSDDDD

Sequence (125 aa):
MDLEQLRVLARDEHGLCTVSVVDDDGAPHASVVNAGMLAHPRDHGDVLGFVTRGGSVKHRLLRQRPRAAVTFRRRWRWAGIVGDVELIGPDEPAPEVDVAALLRDVFVAAGGTHDDWDEYDKPSA